Protein AF-A0A3B9L9V6-F1 (afdb_monomer_lite)

Radius of gyration: 15.79 Å; chains: 1; bounding box: 30×17×39 Å

Secondary structure (DSSP, 8-state):
-HHHHHHHHHHHHHTS-HHHHHHHHHH-S------TTS-HHHHHHHHHHTTTS-HHHHHHHT-

Sequence (63 aa):
MQNTILEQGTHFLREIDADWAQLIQQVGACQLQFKVEREPYEALVRAVAYQQLSTKVGDVILK

pLDDT: mean 92.03, std 7.64, range [60.94, 98.56]

Structure (mmCIF, N/CA/C/O backbone):
data_AF-A0A3B9L9V6-F1
#
_entry.id   AF-A0A3B9L9V6-F1
#
loop_
_atom_site.group_PDB
_atom_site.id
_atom_site.type_symbol
_atom_site.label_atom_id
_atom_site.label_alt_id
_atom_site.label_comp_id
_atom_site.label_asym_id
_atom_site.label_entity_id
_atom_site.label_seq_id
_atom_site.pdbx_PDB_ins_code
_atom_site.Cartn_x
_atom_site.Cartn_y
_atom_site.Cartn_z
_atom_site.occupancy
_atom_site.B_iso_or_equiv
_atom_site.auth_seq_id
_atom_site.auth_comp_id
_atom_site.auth_asym_id
_atom_site.auth_atom_id
_atom_site.pdbx_PDB_model_num
ATOM 1 N N . MET A 1 1 ? 8.622 -10.481 7.115 1.00 60.94 1 MET A N 1
ATOM 2 C CA . MET A 1 1 ? 8.882 -9.027 7.006 1.00 60.94 1 MET A CA 1
ATOM 3 C C . MET A 1 1 ? 7.726 -8.286 6.342 1.00 60.94 1 MET A C 1
ATOM 5 O O . MET A 1 1 ? 7.215 -7.367 6.958 1.00 60.94 1 MET A O 1
ATOM 9 N N . GLN A 1 2 ? 7.263 -8.691 5.152 1.00 64.12 2 GLN A N 1
ATOM 10 C CA . GLN A 1 2 ? 6.183 -7.990 4.434 1.00 64.12 2 GLN A CA 1
ATOM 11 C C . GLN A 1 2 ? 4.835 -7.986 5.184 1.00 64.12 2 GLN A C 1
ATOM 13 O O . GLN A 1 2 ? 4.290 -6.911 5.405 1.00 64.12 2 GLN A O 1
ATOM 18 N N . ASN A 1 3 ? 4.366 -9.143 5.680 1.00 73.19 3 ASN A N 1
ATOM 19 C CA . ASN A 1 3 ? 3.146 -9.212 6.507 1.00 73.19 3 ASN A CA 1
ATOM 20 C C . ASN A 1 3 ? 3.206 -8.294 7.733 1.00 73.19 3 ASN A C 1
ATOM 22 O O . ASN A 1 3 ? 2.249 -7.589 8.010 1.00 73.19 3 ASN A O 1
ATOM 26 N N . THR A 1 4 ? 4.355 -8.223 8.407 1.00 83.69 4 THR A N 1
ATOM 27 C CA . THR A 1 4 ? 4.532 -7.389 9.604 1.00 83.69 4 THR A CA 1
ATOM 28 C C . THR A 1 4 ? 4.402 -5.891 9.304 1.00 83.69 4 THR A C 1
ATOM 30 O O . THR A 1 4 ? 3.818 -5.158 10.094 1.00 83.69 4 THR A O 1
ATOM 33 N N . ILE A 1 5 ? 4.898 -5.425 8.151 1.00 91.56 5 ILE A N 1
ATOM 34 C CA . ILE A 1 5 ? 4.756 -4.019 7.729 1.00 91.56 5 ILE A CA 1
ATOM 35 C C . ILE A 1 5 ? 3.291 -3.707 7.394 1.00 91.56 5 ILE A C 1
ATOM 37 O O . ILE A 1 5 ? 2.784 -2.650 7.764 1.00 91.56 5 ILE A O 1
ATOM 41 N N . LEU A 1 6 ? 2.593 -4.633 6.728 1.00 93.94 6 LEU A N 1
ATOM 42 C CA . LEU A 1 6 ? 1.174 -4.467 6.401 1.00 93.94 6 LEU A CA 1
ATOM 43 C C . LEU A 1 6 ? 0.291 -4.488 7.654 1.00 93.94 6 LEU A C 1
ATOM 45 O O . LEU A 1 6 ? -0.646 -3.700 7.743 1.00 93.94 6 LEU A O 1
ATOM 49 N N . GLU A 1 7 ? 0.600 -5.335 8.635 1.00 94.12 7 GLU A N 1
ATOM 50 C CA . GLU A 1 7 ? -0.077 -5.376 9.936 1.00 94.12 7 GLU A CA 1
ATOM 51 C C . GLU A 1 7 ? 0.112 -4.064 10.707 1.00 94.12 7 GLU A C 1
ATOM 53 O O . GLU A 1 7 ? -0.869 -3.484 11.172 1.00 94.12 7 GLU A O 1
ATOM 58 N N . GLN A 1 8 ? 1.345 -3.550 10.781 1.00 95.75 8 GLN A N 1
ATOM 59 C CA . GLN A 1 8 ? 1.644 -2.264 11.422 1.00 95.75 8 GLN A CA 1
ATOM 60 C C . GLN A 1 8 ? 0.928 -1.100 10.733 1.00 95.75 8 GLN A C 1
ATOM 62 O O . GLN A 1 8 ? 0.305 -0.279 11.402 1.00 95.75 8 GLN A O 1
ATOM 67 N N . GLY A 1 9 ? 0.960 -1.054 9.397 1.00 96.25 9 GLY A N 1
ATOM 68 C CA . GLY A 1 9 ? 0.223 -0.054 8.627 1.00 96.25 9 GLY A CA 1
ATOM 69 C C . GLY A 1 9 ? -1.286 -0.157 8.848 1.00 96.25 9 GLY A C 1
ATOM 70 O O . GLY A 1 9 ? -1.947 0.854 9.049 1.00 96.25 9 GLY A O 1
ATOM 71 N N . THR A 1 10 ? -1.829 -1.376 8.892 1.00 97.12 10 THR A N 1
ATOM 72 C CA . THR A 1 10 ? -3.257 -1.613 9.160 1.00 97.12 10 THR A CA 1
ATOM 73 C C . THR A 1 10 ? -3.651 -1.124 10.553 1.0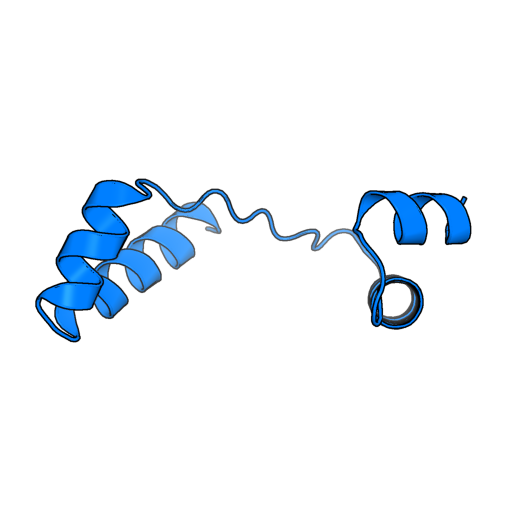0 97.12 10 THR A C 1
ATOM 75 O O . THR A 1 10 ? -4.703 -0.507 10.703 1.00 97.12 10 THR A O 1
ATOM 78 N N . HIS A 1 11 ? -2.818 -1.371 11.567 1.00 97.25 11 HIS A N 1
ATOM 79 C CA . HIS A 1 11 ? -3.051 -0.870 12.921 1.00 97.25 11 HIS A CA 1
ATOM 80 C C . HIS A 1 11 ? -3.047 0.657 12.954 1.00 97.25 11 HIS A C 1
ATOM 82 O O . HIS A 1 11 ? -4.002 1.255 13.433 1.00 97.25 11 HIS A O 1
ATOM 88 N N . PHE A 1 12 ? -2.011 1.275 12.385 1.00 97.75 12 PHE A N 1
ATOM 89 C CA . PHE A 1 12 ? -1.887 2.728 12.329 1.00 97.75 12 PHE A CA 1
ATOM 90 C C . PHE A 1 12 ? -3.091 3.384 11.638 1.00 97.75 12 PHE A C 1
ATOM 92 O O . PHE A 1 12 ? -3.679 4.318 12.172 1.00 97.75 12 PHE A O 1
ATOM 99 N N . LEU A 1 13 ? -3.500 2.871 10.471 1.00 97.81 13 LEU A N 1
ATOM 100 C CA . LEU A 1 13 ? -4.631 3.425 9.722 1.00 97.81 13 LEU A CA 1
ATOM 101 C C . LEU A 1 13 ? -5.957 3.290 10.484 1.00 97.81 13 LEU A C 1
ATOM 103 O O . LEU A 1 13 ? -6.782 4.195 10.428 1.00 97.81 13 LEU A O 1
ATOM 107 N N . ARG A 1 14 ? -6.158 2.194 11.228 1.00 98.00 14 ARG A N 1
ATOM 108 C CA . ARG A 1 14 ? -7.362 1.981 12.049 1.00 98.00 14 ARG A CA 1
ATOM 109 C C . ARG A 1 14 ? -7.521 3.032 13.153 1.00 98.00 14 ARG A C 1
ATOM 111 O O . ARG A 1 14 ? -8.640 3.261 13.594 1.00 98.00 14 ARG A O 1
ATOM 118 N N . GLU A 1 15 ? -6.431 3.648 13.600 1.00 98.31 15 GLU A N 1
ATOM 119 C CA . GLU A 1 15 ? -6.438 4.645 14.677 1.00 98.31 15 GLU A CA 1
ATOM 120 C C . GLU A 1 15 ? -6.690 6.082 14.187 1.00 98.31 15 GLU A C 1
ATOM 122 O O . GLU A 1 15 ? -6.779 6.984 15.017 1.00 98.31 15 GLU A O 1
ATOM 127 N N . ILE A 1 16 ? -6.825 6.313 12.872 1.00 98.44 16 ILE A N 1
ATOM 128 C CA . ILE A 1 16 ? -7.069 7.655 12.312 1.00 98.44 16 ILE A CA 1
ATOM 129 C C . ILE A 1 16 ? -8.439 8.188 12.750 1.00 98.44 16 ILE A C 1
ATOM 131 O O . ILE A 1 16 ? -8.524 9.275 13.321 1.00 98.44 16 ILE A O 1
ATOM 135 N N . ASP A 1 17 ? -9.503 7.431 12.478 1.00 98.56 17 ASP A N 1
ATOM 136 C CA . ASP A 1 17 ? -10.880 7.739 12.867 1.00 98.56 17 ASP A CA 1
ATOM 137 C C . ASP A 1 17 ? -11.785 6.492 12.754 1.00 98.56 17 ASP A C 1
ATOM 139 O O . ASP A 1 17 ? -11.352 5.391 12.394 1.00 98.56 17 ASP A O 1
ATOM 143 N N . ALA A 1 18 ? -13.067 6.662 13.093 1.00 98.38 18 ALA A N 1
ATOM 144 C CA . ALA A 1 18 ? -14.054 5.587 13.059 1.00 98.38 18 ALA A CA 1
ATOM 145 C C . ALA A 1 18 ? -14.354 5.082 11.636 1.00 98.38 18 ALA A C 1
ATOM 147 O O . ALA A 1 18 ? -14.606 3.886 11.464 1.00 98.38 18 ALA A O 1
ATOM 148 N N . ASP A 1 19 ? -14.291 5.956 10.630 1.00 98.56 19 ASP A N 1
ATOM 149 C CA . ASP A 1 19 ? -14.569 5.596 9.239 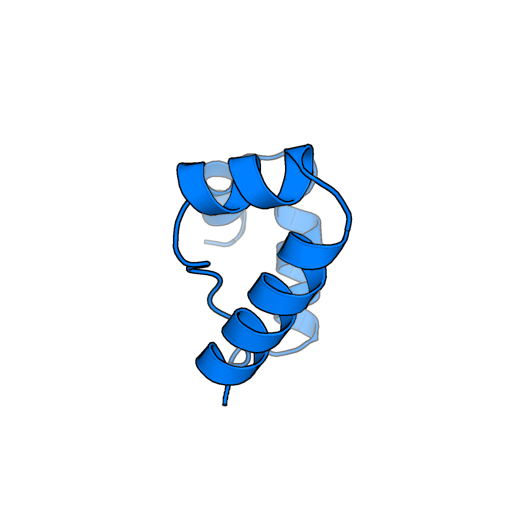1.00 98.56 19 ASP A CA 1
ATOM 150 C C . ASP A 1 19 ? -13.462 4.677 8.705 1.00 98.56 19 ASP A C 1
ATOM 152 O O . ASP A 1 19 ? -13.742 3.633 8.107 1.00 98.56 19 ASP A O 1
ATOM 156 N N . TRP A 1 20 ? -12.199 4.991 9.005 1.00 98.44 20 TRP A N 1
ATOM 157 C CA . TRP A 1 20 ? -11.053 4.134 8.708 1.00 98.44 20 TRP A CA 1
ATOM 158 C C . TRP A 1 20 ? -11.127 2.788 9.427 1.00 98.44 20 TRP A C 1
ATOM 160 O O . TRP A 1 20 ? -10.857 1.744 8.820 1.00 98.44 20 TRP A O 1
ATOM 170 N N . ALA A 1 21 ? -11.515 2.782 10.703 1.00 98.38 21 ALA A N 1
ATOM 171 C CA . ALA A 1 21 ? -11.671 1.542 11.451 1.00 98.38 21 ALA A CA 1
ATOM 172 C C . ALA A 1 21 ? -12.746 0.633 10.837 1.00 98.38 21 ALA A C 1
ATOM 174 O O . ALA A 1 21 ? -12.507 -0.565 10.644 1.00 98.38 21 ALA A O 1
ATOM 175 N N . GLN A 1 22 ? -13.894 1.209 10.471 1.00 98.50 22 GLN A N 1
ATOM 176 C CA . GLN A 1 22 ? -14.980 0.491 9.815 1.00 98.50 22 GLN A CA 1
ATOM 177 C C . GLN A 1 22 ? -14.565 -0.020 8.431 1.00 98.50 22 GLN A C 1
ATOM 179 O O . GLN A 1 22 ? -14.823 -1.182 8.110 1.00 98.50 22 GLN A O 1
ATOM 184 N N . LEU A 1 23 ? -13.881 0.800 7.628 1.00 98.25 23 LEU A N 1
ATOM 185 C CA . LEU A 1 23 ? -13.392 0.407 6.307 1.00 98.25 23 LEU A CA 1
ATOM 186 C C . LEU A 1 23 ? -12.462 -0.809 6.393 1.00 98.25 23 LEU A C 1
ATOM 188 O O . LEU A 1 23 ? -12.638 -1.785 5.665 1.00 98.25 23 LEU A O 1
ATOM 192 N N . ILE A 1 24 ? -11.496 -0.781 7.312 1.00 97.81 24 ILE A N 1
ATOM 193 C CA . ILE A 1 24 ? -10.554 -1.889 7.510 1.00 97.81 24 ILE A CA 1
ATOM 194 C C . ILE A 1 24 ? -11.285 -3.152 7.979 1.00 97.81 24 ILE A C 1
ATOM 196 O O . ILE A 1 24 ? -10.946 -4.252 7.543 1.00 97.81 24 ILE A O 1
ATOM 200 N N . GLN A 1 25 ? -12.297 -3.020 8.840 1.00 97.69 25 GLN A N 1
ATOM 201 C CA . GLN A 1 25 ? -13.115 -4.158 9.259 1.00 97.69 25 GLN A CA 1
ATOM 202 C C . GLN A 1 25 ? -13.910 -4.762 8.088 1.00 97.69 25 GLN A C 1
ATOM 204 O O . GLN A 1 25 ? -14.035 -5.982 8.013 1.00 97.69 25 GLN A O 1
ATOM 209 N N . GLN A 1 26 ? -14.428 -3.931 7.179 1.00 98.31 26 GLN A N 1
ATOM 210 C CA . GLN A 1 26 ? -15.197 -4.371 6.011 1.00 98.31 26 GLN A CA 1
ATOM 211 C C . GLN A 1 26 ? -14.324 -5.027 4.932 1.00 98.31 26 GLN A C 1
ATOM 213 O O . GLN A 1 26 ? 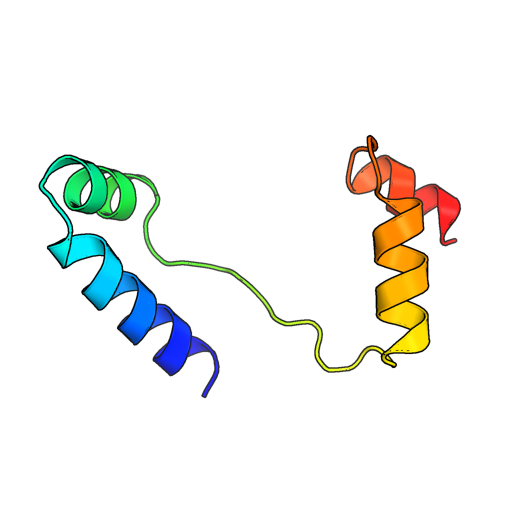-14.722 -6.040 4.362 1.00 98.31 26 GLN A O 1
ATOM 218 N N . VAL A 1 27 ? -13.145 -4.465 4.645 1.00 97.38 27 VAL A N 1
ATOM 219 C CA . VAL A 1 27 ? -12.224 -4.986 3.619 1.00 97.38 27 VAL A CA 1
ATOM 220 C C . VAL A 1 27 ? -11.457 -6.217 4.117 1.00 97.38 27 VAL A C 1
ATOM 222 O O . VAL A 1 27 ? -11.213 -7.145 3.344 1.00 97.38 27 VAL A O 1
ATOM 225 N N . GLY A 1 28 ? -11.093 -6.254 5.403 1.00 94.69 28 GLY A N 1
ATOM 226 C CA . GLY A 1 28 ? -10.314 -7.335 6.003 1.00 94.69 28 GLY A CA 1
ATOM 227 C C . GLY A 1 28 ? -8.798 -7.157 5.855 1.00 94.69 28 GLY A C 1
ATOM 228 O O . GLY A 1 28 ? -8.284 -6.046 5.736 1.00 94.69 28 GLY A O 1
ATOM 229 N N . ALA A 1 29 ? -8.055 -8.266 5.920 1.00 94.00 29 ALA A N 1
ATOM 230 C CA . ALA A 1 29 ? -6.592 -8.247 5.889 1.00 94.00 29 ALA A CA 1
ATOM 231 C C . ALA A 1 29 ? -6.044 -7.749 4.538 1.00 94.00 29 ALA A C 1
ATOM 233 O O . ALA A 1 29 ? -6.483 -8.196 3.478 1.00 94.00 29 ALA A O 1
ATOM 234 N N . CYS A 1 30 ? -5.042 -6.866 4.573 1.00 94.81 30 CYS A N 1
ATOM 235 C CA . CYS A 1 30 ? -4.386 -6.360 3.369 1.00 94.81 30 CYS A CA 1
ATOM 236 C C . CYS A 1 30 ? -3.604 -7.475 2.652 1.00 94.81 30 CYS A C 1
ATOM 238 O O . CYS A 1 30 ? -2.742 -8.117 3.246 1.00 94.81 30 CYS A O 1
ATOM 240 N N . GLN A 1 31 ? -3.884 -7.678 1.362 1.00 92.38 31 GLN A N 1
ATOM 241 C CA . GLN A 1 31 ? -3.274 -8.729 0.531 1.00 92.38 31 GLN A CA 1
ATOM 242 C C . GLN A 1 31 ? -2.214 -8.187 -0.441 1.00 92.38 31 GLN A C 1
ATOM 244 O O . GLN A 1 31 ? -1.871 -8.851 -1.419 1.00 92.38 31 GLN A O 1
ATOM 249 N N . LEU A 1 32 ? -1.720 -6.963 -0.223 1.00 91.81 32 LEU A N 1
ATOM 250 C CA . LEU A 1 32 ? -0.726 -6.341 -1.095 1.00 91.81 32 LEU A CA 1
ATOM 251 C C . LEU A 1 32 ? 0.549 -7.195 -1.155 1.00 91.81 32 LEU A C 1
ATOM 253 O O . LEU A 1 32 ? 1.184 -7.452 -0.138 1.00 91.81 32 LEU A O 1
ATOM 257 N N . GLN A 1 33 ? 0.942 -7.596 -2.361 1.00 89.69 33 GLN A N 1
ATOM 258 C CA . GLN A 1 33 ? 2.175 -8.340 -2.609 1.00 89.69 33 GLN A CA 1
ATOM 259 C C . GLN A 1 33 ? 3.178 -7.420 -3.300 1.00 89.69 33 GLN A C 1
ATOM 261 O O . GLN A 1 33 ? 2.932 -6.967 -4.423 1.00 89.69 33 GLN A O 1
ATOM 266 N N . PHE A 1 34 ? 4.310 -7.135 -2.651 1.00 87.12 34 PHE A N 1
ATOM 267 C CA . PHE A 1 34 ? 5.372 -6.376 -3.314 1.00 87.12 34 PHE A CA 1
ATOM 268 C C . PHE A 1 34 ? 6.125 -7.297 -4.275 1.00 87.12 34 PHE A C 1
ATOM 270 O O . PHE A 1 34 ? 6.658 -8.324 -3.860 1.00 87.12 34 PHE A O 1
ATOM 277 N N . LYS A 1 35 ? 6.196 -6.901 -5.549 1.00 85.69 35 LYS A N 1
ATOM 278 C CA . LYS A 1 35 ? 6.974 -7.588 -6.591 1.00 85.69 35 LYS A CA 1
ATOM 279 C C . LYS A 1 35 ? 8.393 -7.032 -6.633 1.00 85.69 35 LYS A C 1
ATOM 281 O O . LYS A 1 35 ? 8.739 -6.269 -7.535 1.00 85.69 35 LYS A O 1
ATOM 286 N N . VAL A 1 36 ? 9.155 -7.332 -5.583 1.00 79.44 36 VAL A N 1
ATOM 287 C CA . VAL A 1 36 ? 10.518 -6.813 -5.361 1.00 79.44 36 VAL A CA 1
ATOM 288 C C . VAL A 1 36 ? 11.524 -7.443 -6.332 1.00 79.44 36 VAL A C 1
ATOM 290 O O . VAL A 1 36 ? 12.602 -6.906 -6.539 1.00 79.44 36 VAL A O 1
ATOM 293 N N . GLU A 1 37 ? 11.160 -8.562 -6.956 1.00 83.62 37 GLU A N 1
ATOM 294 C CA . GLU A 1 37 ? 11.963 -9.281 -7.945 1.00 83.62 37 GLU A CA 1
ATOM 295 C C . GLU A 1 37 ? 12.113 -8.562 -9.297 1.00 83.62 37 GLU A C 1
ATOM 297 O O . GLU A 1 37 ? 12.892 -9.006 -10.135 1.00 83.62 37 GLU A O 1
ATOM 302 N N . ARG A 1 38 ? 11.369 -7.474 -9.538 1.00 85.19 38 ARG A N 1
ATOM 303 C CA . ARG A 1 38 ? 11.456 -6.699 -10.782 1.00 85.19 38 ARG A CA 1
ATOM 304 C C . ARG A 1 38 ? 12.614 -5.717 -10.721 1.00 85.19 38 ARG A C 1
ATOM 306 O O . ARG A 1 38 ? 12.708 -4.925 -9.783 1.00 85.19 38 ARG A O 1
ATOM 313 N N . GLU A 1 39 ? 13.416 -5.690 -11.779 1.00 92.19 39 GLU A N 1
ATOM 314 C CA . GLU A 1 39 ? 14.429 -4.651 -11.950 1.00 92.19 39 GLU A CA 1
ATOM 315 C C . GLU A 1 39 ? 13.772 -3.257 -11.975 1.00 92.19 39 GLU A C 1
ATOM 317 O O . GLU A 1 39 ? 12.685 -3.102 -12.549 1.00 92.19 39 GLU A O 1
ATOM 322 N N . PRO A 1 40 ? 14.412 -2.211 -11.414 1.00 92.25 40 PRO A N 1
ATOM 323 C CA . PRO A 1 40 ? 13.820 -0.873 -11.353 1.00 92.25 40 PRO A CA 1
ATOM 324 C C . PRO A 1 40 ? 13.368 -0.343 -12.718 1.00 92.25 40 PRO A C 1
ATOM 326 O O . PRO A 1 40 ? 12.296 0.250 -12.834 1.00 92.25 40 PRO A O 1
ATOM 329 N N . TYR A 1 41 ? 14.147 -0.609 -13.770 1.00 94.19 41 TYR A N 1
ATOM 330 C CA . TYR A 1 41 ? 13.772 -0.260 -15.139 1.00 94.19 41 TYR A CA 1
ATOM 331 C C . TYR A 1 41 ? 12.485 -0.969 -15.588 1.00 94.19 41 TYR A C 1
ATOM 333 O O . TYR A 1 41 ? 11.582 -0.322 -16.117 1.00 94.19 41 TYR A O 1
ATOM 341 N N . GLU A 1 42 ? 12.360 -2.275 -15.331 1.00 93.00 42 GLU A N 1
ATOM 342 C CA . GLU A 1 42 ? 11.154 -3.032 -15.679 1.00 93.00 42 GLU A CA 1
ATOM 343 C C . GLU A 1 42 ? 9.932 -2.465 -14.948 1.00 93.00 42 GLU A C 1
ATOM 345 O O . GLU A 1 42 ? 8.886 -2.243 -15.558 1.00 93.00 42 GLU A O 1
ATOM 350 N N . ALA A 1 43 ? 10.063 -2.172 -13.652 1.00 92.94 43 ALA A N 1
ATOM 351 C CA . ALA A 1 43 ? 8.983 -1.587 -12.866 1.00 92.94 43 ALA A CA 1
ATOM 352 C C . ALA A 1 43 ? 8.494 -0.251 -13.455 1.00 92.94 43 ALA A C 1
ATOM 354 O O . ALA A 1 43 ? 7.283 -0.032 -13.544 1.00 92.94 43 ALA A O 1
ATOM 355 N N . LEU A 1 44 ? 9.414 0.607 -13.913 1.00 94.69 44 LEU A N 1
ATOM 356 C CA . LEU A 1 44 ? 9.080 1.887 -14.542 1.00 94.69 44 LEU A CA 1
ATOM 357 C C . LEU A 1 44 ? 8.379 1.711 -15.893 1.00 94.69 44 LEU A C 1
ATOM 359 O O . LEU A 1 44 ? 7.351 2.346 -16.129 1.00 94.69 44 LEU A O 1
ATOM 363 N N . VAL A 1 45 ? 8.878 0.824 -16.759 1.00 94.12 45 VAL A N 1
ATOM 364 C CA . VAL A 1 45 ? 8.236 0.531 -18.053 1.00 94.12 45 VAL A CA 1
ATOM 365 C C . VAL A 1 45 ? 6.806 0.033 -17.842 1.00 94.12 45 VAL A C 1
ATOM 367 O O . VAL A 1 45 ? 5.876 0.521 -18.485 1.00 94.12 45 VAL A O 1
ATOM 370 N N . ARG A 1 46 ? 6.600 -0.880 -16.884 1.00 93.12 46 ARG A N 1
ATOM 371 C CA . ARG A 1 46 ? 5.260 -1.365 -16.535 1.00 93.12 46 ARG A CA 1
ATOM 372 C C . ARG A 1 46 ? 4.361 -0.254 -15.996 1.00 93.12 46 ARG A C 1
ATOM 374 O O . ARG A 1 46 ? 3.198 -0.184 -16.380 1.00 93.12 46 ARG A O 1
ATOM 381 N N . ALA A 1 47 ? 4.884 0.619 -15.133 1.00 93.38 47 ALA A N 1
ATOM 382 C CA . ALA A 1 47 ? 4.120 1.736 -14.581 1.00 93.38 47 ALA A CA 1
ATOM 383 C C . ALA A 1 47 ? 3.601 2.675 -15.679 1.00 93.38 47 ALA A C 1
ATOM 385 O O . ALA A 1 47 ? 2.456 3.108 -15.593 1.00 93.38 47 ALA A O 1
ATOM 386 N N . VAL A 1 48 ? 4.398 2.936 -16.722 1.00 94.81 48 VAL A N 1
ATOM 387 C CA . VAL A 1 48 ? 3.962 3.703 -17.902 1.00 94.81 48 VAL A CA 1
ATOM 388 C C . VAL A 1 48 ? 2.918 2.928 -18.708 1.00 94.81 48 VAL A C 1
ATOM 390 O O . VAL A 1 48 ? 1.872 3.480 -19.037 1.00 94.81 48 VAL A O 1
ATOM 393 N N . ALA A 1 49 ? 3.150 1.640 -18.974 1.00 93.12 49 ALA A N 1
ATOM 394 C CA . ALA A 1 49 ? 2.240 0.813 -19.768 1.00 93.12 49 ALA A CA 1
ATOM 395 C C . ALA A 1 49 ? 0.852 0.604 -19.129 1.00 93.12 49 ALA A C 1
ATOM 397 O O . ALA A 1 49 ? -0.101 0.321 -19.847 1.00 93.12 49 ALA A O 1
ATOM 398 N N . TYR A 1 50 ? 0.711 0.738 -17.805 1.00 95.50 50 TYR A N 1
ATOM 399 C CA . TYR A 1 50 ? -0.591 0.662 -17.123 1.00 95.50 50 TYR A CA 1
ATOM 400 C C . TYR A 1 50 ? -1.321 2.011 -17.011 1.00 95.50 50 TYR A C 1
ATOM 402 O O . TYR A 1 50 ? -2.454 2.041 -16.526 1.00 95.50 50 TYR A O 1
ATOM 410 N N . GLN A 1 51 ? -0.719 3.136 -17.415 1.00 95.81 51 GLN A N 1
ATOM 411 C CA . GLN A 1 51 ? -1.358 4.446 -17.257 1.00 95.81 51 GLN A CA 1
ATOM 412 C C . GLN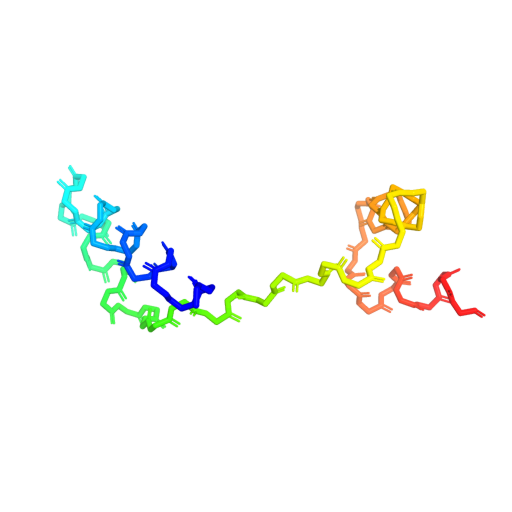 A 1 51 ? -2.681 4.508 -18.020 1.00 95.81 51 GLN A C 1
ATOM 414 O O . GLN A 1 51 ? -2.726 4.262 -19.219 1.00 95.81 51 GLN A O 1
ATOM 419 N N . GLN A 1 52 ? -3.752 4.875 -17.308 1.00 93.88 52 GLN A N 1
ATOM 420 C CA . GLN A 1 52 ? -5.117 4.980 -17.844 1.00 93.88 52 GLN A CA 1
ATOM 421 C C . GLN A 1 52 ? -5.679 3.659 -18.404 1.00 93.88 52 GLN A C 1
ATOM 423 O O . GLN A 1 52 ? -6.664 3.665 -19.141 1.00 93.88 52 GLN A O 1
ATOM 428 N N . LEU A 1 53 ? -5.087 2.519 -18.035 1.00 93.25 53 LEU A N 1
ATOM 429 C CA . LEU A 1 53 ? -5.479 1.199 -18.512 1.00 93.25 53 LEU A CA 1
ATOM 430 C C . LEU A 1 53 ? -5.836 0.276 -17.350 1.00 93.25 53 LEU A C 1
ATOM 432 O O . LEU A 1 53 ? -5.322 0.392 -16.238 1.00 93.25 53 LEU A O 1
ATOM 436 N N . SER A 1 54 ? -6.720 -0.687 -17.617 1.00 92.69 54 SER A N 1
ATOM 437 C CA . SER A 1 54 ? -6.921 -1.784 -16.674 1.00 92.69 54 SER A CA 1
ATOM 438 C C . SER A 1 54 ? -5.664 -2.655 -16.616 1.00 92.69 54 SER A C 1
ATOM 440 O O . SER A 1 54 ? -4.923 -2.764 -17.598 1.00 92.69 54 SER A O 1
ATOM 442 N N . THR A 1 55 ? -5.451 -3.330 -15.486 1.00 89.50 55 THR A N 1
ATOM 443 C CA . THR A 1 55 ? -4.335 -4.276 -15.307 1.00 89.50 55 THR A CA 1
ATOM 444 C C . THR A 1 55 ? -4.284 -5.304 -16.435 1.00 89.50 55 THR A C 1
ATOM 446 O O . THR A 1 55 ? -3.230 -5.534 -17.019 1.00 89.50 55 THR A O 1
ATOM 449 N N . LYS A 1 56 ? -5.450 -5.829 -16.832 1.00 91.94 56 LYS A N 1
ATOM 450 C CA . LYS A 1 56 ? -5.584 -6.767 -17.950 1.00 91.94 56 LYS A CA 1
ATOM 451 C C . LYS A 1 56 ? -5.065 -6.195 -19.273 1.00 91.94 56 LYS A C 1
ATOM 453 O O . LYS A 1 56 ? -4.446 -6.930 -20.032 1.00 91.94 56 LYS A O 1
ATOM 458 N N . VAL A 1 57 ? -5.335 -4.922 -19.574 1.00 93.00 57 VAL A N 1
ATOM 459 C CA . VAL A 1 57 ? -4.905 -4.304 -20.840 1.00 93.00 57 VAL A CA 1
ATOM 460 C C . VAL A 1 57 ? -3.409 -4.008 -20.825 1.00 93.00 57 VAL A C 1
ATOM 462 O O . VAL A 1 57 ? -2.727 -4.349 -21.787 1.00 93.00 57 VAL A O 1
ATOM 465 N N . GLY A 1 58 ? -2.865 -3.459 -19.737 1.00 90.75 58 GLY A N 1
ATOM 466 C CA . GLY A 1 58 ? -1.418 -3.232 -19.680 1.00 90.75 58 GLY A CA 1
ATOM 467 C C . GLY A 1 58 ? -0.610 -4.535 -19.683 1.00 90.75 58 GLY A C 1
ATOM 468 O O . GLY A 1 58 ? 0.459 -4.582 -20.282 1.00 90.75 58 GLY A O 1
ATOM 469 N N . ASP A 1 59 ? -1.145 -5.630 -19.129 1.00 90.75 59 ASP A N 1
ATOM 470 C CA . ASP A 1 59 ? -0.510 -6.952 -19.212 1.00 90.75 59 ASP A CA 1
ATOM 471 C C . ASP A 1 59 ? -0.411 -7.464 -20.654 1.00 90.75 59 ASP A C 1
ATOM 473 O O . ASP A 1 59 ? 0.527 -8.188 -20.975 1.00 90.75 59 ASP A O 1
ATOM 477 N N . VAL A 1 60 ? -1.362 -7.101 -21.522 1.00 94.00 60 V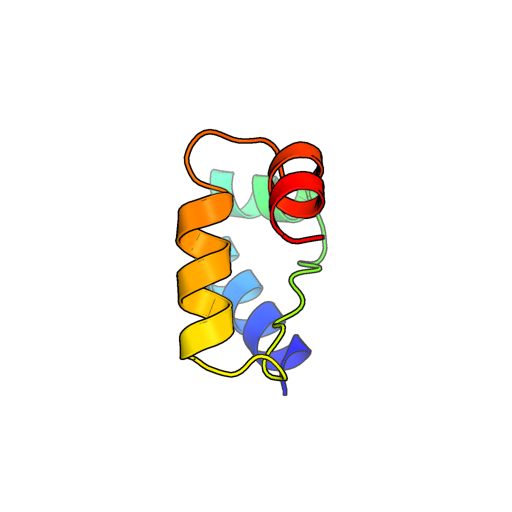AL A N 1
ATOM 478 C CA . VAL A 1 60 ? -1.313 -7.433 -22.955 1.00 94.00 60 VAL A CA 1
ATOM 479 C C . VAL A 1 60 ? -0.256 -6.602 -23.678 1.00 94.00 60 VAL A C 1
ATOM 481 O O . VAL A 1 60 ? 0.426 -7.139 -24.537 1.00 94.00 60 VAL A O 1
ATOM 484 N N . ILE A 1 61 ? -0.088 -5.325 -23.325 1.00 91.38 61 ILE A N 1
ATOM 485 C CA . ILE A 1 61 ? 0.917 -4.432 -23.936 1.00 91.38 61 ILE A CA 1
ATOM 486 C C . ILE A 1 61 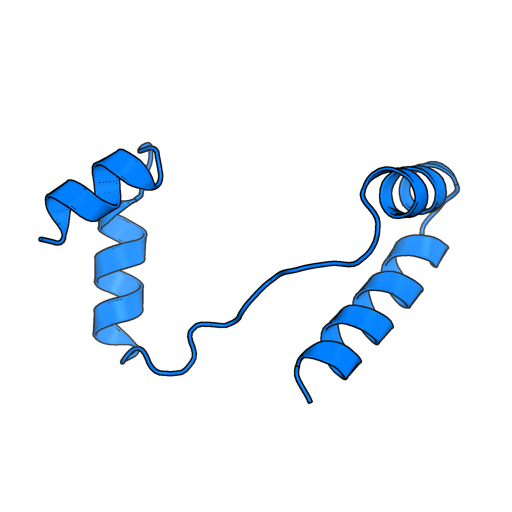? 2.351 -4.875 -23.610 1.00 91.38 61 ILE A C 1
ATOM 488 O O . ILE A 1 61 ? 3.270 -4.631 -24.385 1.00 91.38 61 ILE A O 1
ATOM 492 N N . LEU A 1 62 ? 2.543 -5.504 -22.450 1.00 87.56 62 LEU A N 1
ATOM 493 C CA . LEU A 1 62 ? 3.846 -5.941 -21.942 1.00 87.56 62 LEU A CA 1
ATOM 494 C C . LEU A 1 62 ? 4.200 -7.394 -22.310 1.00 87.56 62 LEU A C 1
ATOM 496 O O . LEU A 1 62 ? 5.244 -7.878 -21.866 1.00 87.56 62 LEU A O 1
ATOM 500 N N . LYS A 1 63 ? 3.326 -8.096 -23.041 1.00 73.44 63 LYS A N 1
ATOM 501 C CA . LYS A 1 63 ? 3.590 -9.418 -23.627 1.00 73.44 63 LYS A CA 1
ATOM 502 C C . LYS A 1 63 ? 4.141 -9.274 -25.036 1.00 73.44 63 LYS A C 1
ATOM 504 O O . LYS A 1 63 ? 5.024 -10.092 -25.366 1.00 73.44 63 LYS A O 1
#

Foldseek 3Di:
DVQVVQVVVLVVQCPPDVVSVVVCVVVDGDPDDDPPVDDPVRVVVLVVLPVVHDPVRSVVVVD